Protein AF-A0A524DPJ7-F1 (afdb_monomer_lite)

Structure (mmCIF, N/CA/C/O backbone):
data_AF-A0A524DPJ7-F1
#
_entry.id   AF-A0A524DPJ7-F1
#
loop_
_atom_site.group_PDB
_atom_site.id
_atom_site.type_symbol
_atom_site.label_atom_id
_atom_site.label_alt_id
_atom_site.label_comp_id
_atom_site.label_asym_id
_atom_site.label_entity_id
_atom_site.label_seq_id
_atom_site.pdbx_PDB_ins_code
_atom_site.Cartn_x
_atom_site.Cartn_y
_atom_site.Cartn_z
_atom_site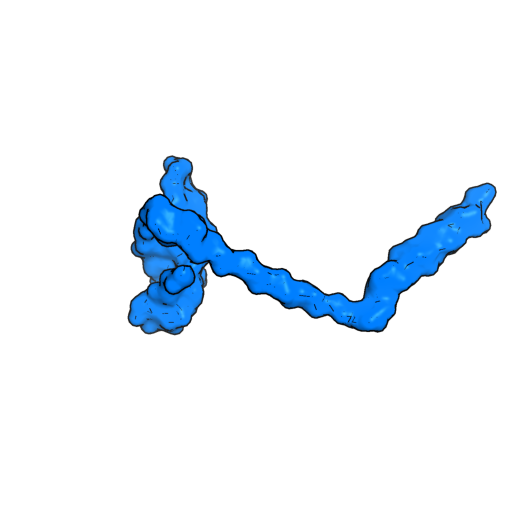.occupancy
_atom_site.B_iso_or_equiv
_atom_site.auth_seq_id
_atom_site.auth_comp_id
_atom_site.auth_asym_id
_atom_site.auth_atom_id
_atom_site.pdbx_PDB_model_num
ATOM 1 N N . MET A 1 1 ? -6.167 -7.756 0.951 1.00 73.62 1 MET A N 1
ATOM 2 C CA . MET A 1 1 ? -6.191 -6.404 0.343 1.00 73.62 1 MET A CA 1
ATOM 3 C C . MET A 1 1 ? -7.595 -5.861 0.486 1.00 73.62 1 MET A C 1
ATOM 5 O O . MET A 1 1 ? -8.526 -6.572 0.135 1.00 73.62 1 MET A O 1
ATOM 9 N N . GLU A 1 2 ? -7.727 -4.645 1.006 1.00 83.31 2 GLU A N 1
ATOM 10 C CA . GLU A 1 2 ? -9.012 -4.006 1.302 1.00 83.31 2 GLU A CA 1
ATOM 11 C C . GLU A 1 2 ? -9.272 -2.854 0.325 1.00 83.31 2 GLU A C 1
ATOM 13 O O . GLU A 1 2 ? -8.360 -2.094 -0.017 1.00 83.31 2 GLU A O 1
ATOM 18 N N . PHE A 1 3 ? -10.523 -2.715 -0.108 1.00 87.69 3 PHE A N 1
ATOM 19 C CA . PHE A 1 3 ? -10.960 -1.656 -1.015 1.00 87.69 3 PHE A CA 1
ATOM 20 C C . PHE A 1 3 ? -11.920 -0.700 -0.300 1.00 87.69 3 PHE A C 1
ATOM 22 O O . PHE A 1 3 ? -12.585 -1.052 0.676 1.00 87.69 3 PHE A O 1
ATOM 29 N N . CYS A 1 4 ? -11.961 0.539 -0.778 1.00 89.94 4 CYS A N 1
ATOM 30 C CA . CYS A 1 4 ? -12.882 1.562 -0.308 1.00 89.94 4 CYS A CA 1
ATOM 31 C C . CYS A 1 4 ? -14.302 1.248 -0.785 1.00 89.94 4 CYS A C 1
ATOM 33 O O . CYS A 1 4 ? -14.530 1.089 -1.986 1.00 89.94 4 CYS A O 1
ATOM 35 N N . ASP A 1 5 ? -15.263 1.247 0.139 1.00 88.81 5 ASP A N 1
ATOM 36 C CA . ASP A 1 5 ? -16.652 0.882 -0.159 1.00 88.81 5 ASP A CA 1
ATOM 37 C C . ASP A 1 5 ? -17.368 1.968 -0.981 1.00 88.81 5 ASP A C 1
ATOM 39 O O . ASP A 1 5 ? -18.358 1.700 -1.660 1.00 88.81 5 ASP A O 1
ATOM 43 N N . LYS A 1 6 ? -16.853 3.205 -0.958 1.00 90.06 6 LYS A N 1
ATOM 44 C CA . LYS A 1 6 ? -17.429 4.346 -1.687 1.00 90.06 6 LYS A CA 1
ATOM 45 C C . LYS A 1 6 ? -16.960 4.446 -3.132 1.00 90.06 6 LYS A C 1
ATOM 47 O O . LYS A 1 6 ? -17.757 4.736 -4.018 1.00 90.06 6 LYS A O 1
ATOM 52 N N . CYS A 1 7 ? -15.657 4.293 -3.358 1.00 91.00 7 CYS A N 1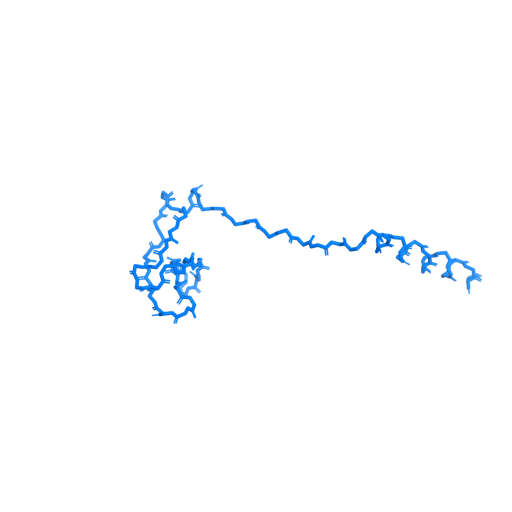
ATOM 53 C CA . CYS A 1 7 ? -15.036 4.605 -4.645 1.00 91.00 7 CYS A CA 1
ATOM 54 C C . CYS A 1 7 ? -14.255 3.443 -5.262 1.00 91.00 7 CYS A C 1
ATOM 56 O O . CYS A 1 7 ? -13.684 3.605 -6.338 1.00 91.00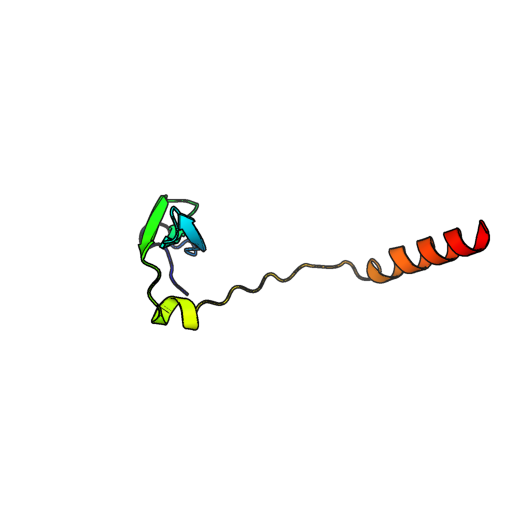 7 CYS A O 1
ATOM 58 N N . GLY A 1 8 ? -14.211 2.281 -4.602 1.00 87.94 8 GLY A N 1
ATOM 59 C CA . GLY A 1 8 ? -13.516 1.089 -5.093 1.00 87.94 8 GLY A CA 1
ATOM 60 C C . GLY A 1 8 ? -11.991 1.226 -5.151 1.00 87.94 8 GLY A C 1
ATOM 61 O O . GLY A 1 8 ? -11.313 0.328 -5.643 1.00 87.94 8 GLY A O 1
ATOM 62 N N . GLY A 1 9 ? -11.436 2.344 -4.673 1.00 87.00 9 GLY A N 1
ATOM 63 C CA . GLY A 1 9 ? -9.996 2.564 -4.603 1.00 87.00 9 GLY A CA 1
ATOM 64 C C . GLY A 1 9 ? -9.333 1.636 -3.588 1.00 87.00 9 GLY A C 1
ATOM 65 O O . GLY A 1 9 ? -9.955 1.234 -2.606 1.00 87.00 9 GLY A O 1
ATOM 66 N N . LEU A 1 10 ? -8.060 1.311 -3.809 1.00 88.38 10 LEU A N 1
ATOM 67 C CA . LEU A 1 10 ? -7.276 0.534 -2.852 1.00 88.38 10 LEU A CA 1
ATOM 68 C C . LEU A 1 10 ? -7.048 1.358 -1.577 1.00 88.38 10 LEU A C 1
ATOM 70 O O . LEU A 1 10 ? -6.644 2.522 -1.659 1.00 88.38 10 LEU A O 1
ATOM 74 N N . LEU A 1 11 ? -7.304 0.762 -0.413 1.00 90.06 11 LEU A N 1
ATOM 75 C CA . LEU A 1 11 ? -6.970 1.385 0.863 1.00 90.06 11 LEU A CA 1
ATOM 76 C C . LEU A 1 11 ? -5.486 1.176 1.170 1.00 90.06 11 LEU A C 1
ATOM 78 O O . LEU A 1 11 ? -4.981 0.059 1.068 1.00 90.06 11 LEU A O 1
ATOM 82 N N . MET A 1 12 ? -4.800 2.249 1.558 1.00 88.62 12 MET A N 1
ATOM 83 C CA . MET A 1 12 ? -3.362 2.248 1.819 1.00 88.62 12 MET A CA 1
ATOM 84 C C . MET A 1 12 ? -3.090 2.329 3.322 1.00 88.62 12 MET A C 1
ATOM 86 O O . MET A 1 12 ? -3.749 3.114 4.001 1.00 88.62 12 MET A O 1
ATOM 90 N N . PRO A 1 13 ? -2.132 1.559 3.859 1.00 88.88 13 PRO A N 1
ATOM 91 C CA . PRO A 1 13 ? -1.757 1.657 5.260 1.00 88.88 13 PRO A CA 1
ATOM 92 C C . PRO A 1 13 ? -1.081 3.000 5.535 1.00 88.88 13 PRO A C 1
ATOM 94 O O . PRO A 1 13 ? -0.147 3.389 4.837 1.00 88.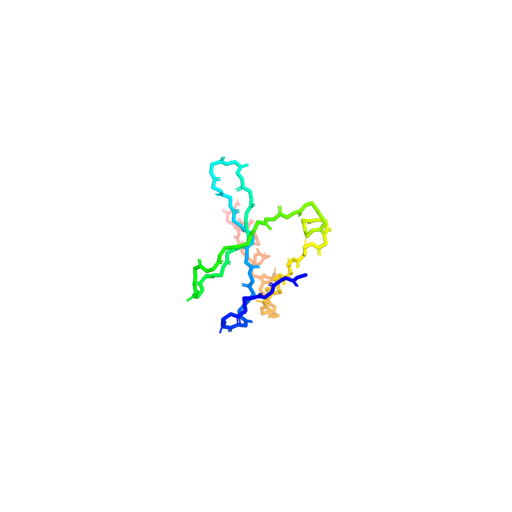88 13 PRO A O 1
ATOM 97 N N . GLU A 1 14 ? -1.545 3.672 6.577 1.00 88.00 14 GLU A N 1
ATOM 98 C CA . GLU A 1 14 ? -1.012 4.915 7.113 1.00 88.00 14 GLU A CA 1
ATOM 99 C C . GLU A 1 14 ? -0.859 4.813 8.631 1.00 88.00 14 GLU A C 1
ATOM 101 O O . GLU A 1 14 ? -1.518 4.008 9.301 1.00 88.00 14 GLU A O 1
ATOM 106 N N . SER A 1 15 ? 0.056 5.618 9.171 1.00 87.81 15 SER A N 1
ATOM 107 C CA . SER A 1 15 ? 0.353 5.657 10.602 1.00 87.81 15 SER A CA 1
ATOM 108 C C . SER A 1 15 ? 0.146 7.059 11.168 1.00 87.81 15 SER A C 1
ATOM 110 O O . SER A 1 15 ? 0.765 8.013 10.706 1.00 87.81 15 SER A O 1
ATOM 112 N N . GLU A 1 16 ? -0.655 7.180 12.224 1.00 87.00 16 GLU A N 1
ATOM 113 C CA . GLU A 1 16 ? -0.935 8.442 12.925 1.00 87.00 16 GLU A CA 1
ATOM 114 C C . GLU A 1 16 ? -0.901 8.158 14.424 1.00 87.00 16 GLU A C 1
ATOM 116 O O . GLU A 1 16 ? -1.568 7.246 14.918 1.00 87.00 16 GLU A O 1
ATOM 121 N N . ASN A 1 17 ? -0.085 8.912 15.163 1.00 83.25 17 ASN A N 1
ATOM 122 C CA . ASN A 1 17 ? 0.052 8.782 16.619 1.00 83.25 17 ASN A CA 1
ATOM 123 C C . ASN A 1 17 ? 0.340 7.342 17.109 1.00 83.25 17 ASN A C 1
ATOM 125 O O . ASN A 1 17 ? -0.132 6.934 18.170 1.00 83.25 17 ASN A O 1
ATOM 129 N N . GLY A 1 18 ? 1.096 6.559 16.330 1.00 82.50 18 GLY A N 1
AT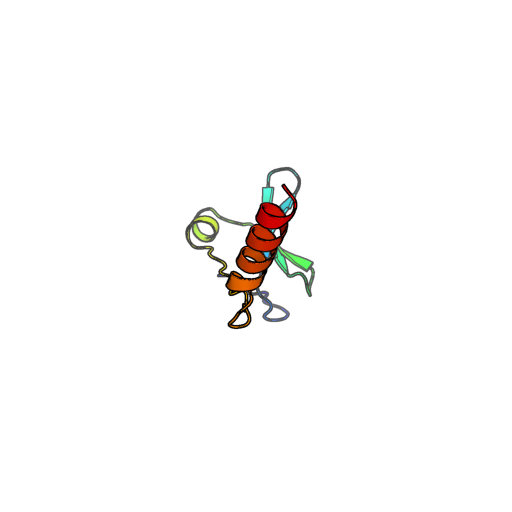OM 130 C CA . GLY A 1 18 ? 1.462 5.176 16.664 1.00 82.50 18 GLY A CA 1
ATOM 131 C C . GLY A 1 18 ? 0.369 4.132 16.412 1.00 82.50 18 GLY A C 1
ATOM 132 O O . GLY A 1 18 ? 0.554 2.971 16.768 1.00 82.50 18 GLY A O 1
ATOM 133 N N . LYS A 1 19 ? -0.757 4.518 15.798 1.00 84.94 19 LYS A N 1
ATOM 134 C CA . LYS A 1 19 ? -1.802 3.598 15.335 1.00 84.94 19 LYS A CA 1
ATOM 135 C C . LYS A 1 19 ? -1.753 3.469 13.820 1.00 84.94 19 LYS A C 1
ATOM 137 O O . LYS A 1 19 ? -1.541 4.462 13.128 1.00 84.94 19 LYS A O 1
ATOM 142 N N . TYR A 1 20 ? -1.995 2.257 13.333 1.00 86.94 20 TYR A N 1
ATOM 143 C CA . TYR A 1 20 ? -2.071 1.961 11.909 1.00 86.94 20 TYR A CA 1
ATOM 144 C C . TYR A 1 20 ? -3.528 1.878 11.450 1.00 86.94 20 TYR A C 1
ATOM 146 O O . TYR A 1 20 ? -4.375 1.268 12.109 1.00 86.94 20 TYR A O 1
ATOM 154 N N . PHE A 1 21 ? -3.820 2.491 10.312 1.00 90.69 21 PHE A N 1
ATOM 155 C CA . PHE A 1 21 ? -5.126 2.456 9.662 1.00 90.69 21 PHE A CA 1
ATOM 156 C C . PHE A 1 21 ? -4.950 2.346 8.156 1.00 90.69 21 PHE A C 1
ATOM 158 O O . PHE A 1 21 ? -3.915 2.679 7.600 1.00 90.69 21 PHE A O 1
ATOM 165 N N . LEU A 1 22 ? -5.983 1.849 7.502 1.00 89.75 22 LEU A N 1
ATOM 166 C CA . LEU A 1 22 ? -6.120 1.801 6.064 1.00 89.75 22 LEU A CA 1
ATOM 167 C C . LEU A 1 22 ? -6.920 3.020 5.615 1.00 89.75 22 LEU A C 1
ATOM 169 O O . LEU A 1 22 ? -8.074 3.170 6.007 1.00 89.75 22 LEU A O 1
ATOM 173 N N . GLU A 1 23 ? -6.315 3.883 4.808 1.00 91.88 23 GLU A N 1
ATOM 174 C CA . GLU A 1 23 ? -6.909 5.128 4.327 1.00 91.88 23 GLU A CA 1
ATOM 175 C C . GLU A 1 23 ? -7.105 5.116 2.808 1.00 91.88 23 GLU A C 1
ATOM 177 O O . GLU A 1 23 ? -6.229 4.712 2.035 1.00 91.88 23 GLU A O 1
ATOM 182 N N . CYS A 1 24 ? -8.269 5.588 2.359 1.00 92.38 24 CYS A N 1
ATOM 183 C CA . CYS A 1 24 ? -8.522 5.838 0.949 1.00 92.38 24 CYS A CA 1
ATOM 184 C C . CYS A 1 24 ? -8.043 7.236 0.569 1.00 92.38 24 CYS A C 1
ATOM 186 O O . CYS A 1 24 ? -8.673 8.222 0.934 1.00 92.38 24 CYS A O 1
ATOM 188 N N . ARG A 1 25 ? -7.019 7.336 -0.280 1.00 88.38 25 ARG A N 1
ATOM 189 C CA . ARG A 1 25 ? -6.487 8.635 -0.736 1.00 88.38 25 ARG A CA 1
ATOM 190 C C . ARG A 1 25 ? -7.432 9.457 -1.621 1.00 88.38 25 ARG A C 1
ATOM 192 O O . ARG A 1 25 ? -7.163 10.626 -1.862 1.00 88.38 25 ARG A O 1
ATOM 199 N N . ASN A 1 26 ? -8.504 8.854 -2.137 1.00 89.38 26 ASN A N 1
ATOM 200 C CA . ASN A 1 26 ? -9.485 9.559 -2.968 1.00 89.38 26 ASN A CA 1
ATOM 201 C C . ASN A 1 26 ? -10.687 10.073 -2.166 1.00 89.38 26 ASN A C 1
ATOM 203 O O . ASN A 1 26 ? -11.391 10.965 -2.632 1.00 89.38 26 ASN A O 1
ATOM 207 N N . CYS A 1 27 ? -10.986 9.429 -1.038 1.00 89.25 27 CYS A N 1
ATOM 208 C CA . CYS A 1 27 ? -12.301 9.476 -0.398 1.00 89.25 27 CYS A CA 1
ATOM 209 C C . CYS A 1 27 ? -12.205 9.691 1.126 1.00 89.25 27 CYS A C 1
ATOM 211 O O . CYS A 1 27 ? -13.243 9.758 1.788 1.00 89.25 27 CYS A O 1
ATOM 213 N N . ASP A 1 28 ? -10.979 9.735 1.666 1.00 86.69 28 ASP A N 1
ATOM 214 C CA . ASP A 1 28 ? -10.596 9.894 3.079 1.00 86.69 28 ASP A CA 1
ATOM 215 C C . ASP A 1 28 ? -11.265 8.896 4.043 1.00 86.69 28 ASP A C 1
ATOM 217 O O . ASP A 1 28 ? -11.340 9.096 5.255 1.00 86.69 28 ASP A O 1
ATOM 221 N N . GLU A 1 29 ? -11.780 7.786 3.508 1.00 88.62 29 GLU A N 1
ATOM 222 C CA . GLU A 1 29 ? -12.339 6.705 4.310 1.00 88.62 29 GLU A CA 1
ATOM 223 C C . GLU A 1 29 ? -11.217 5.979 5.055 1.00 88.62 29 GLU A C 1
ATOM 225 O O . GLU A 1 29 ? -10.236 5.564 4.436 1.00 88.62 29 GLU A O 1
ATOM 230 N N . ARG A 1 30 ? -11.383 5.805 6.372 1.00 89.56 30 ARG A N 1
ATOM 231 C CA . ARG A 1 30 ? -10.416 5.134 7.246 1.00 89.56 30 ARG A CA 1
ATOM 232 C C . ARG A 1 30 ? -11.010 3.864 7.845 1.00 89.56 30 ARG A C 1
ATOM 234 O O . ARG A 1 30 ? -12.090 3.902 8.433 1.00 89.56 30 ARG A O 1
ATOM 241 N N . LYS A 1 31 ? -10.271 2.759 7.753 1.00 87.69 31 LYS A N 1
ATOM 242 C CA . LYS A 1 31 ? -10.560 1.487 8.429 1.00 87.69 31 LYS A CA 1
ATOM 243 C C . LYS A 1 31 ? -9.396 1.135 9.367 1.00 87.69 31 LYS A C 1
ATOM 245 O O . LYS A 1 31 ? -8.246 1.377 9.009 1.00 87.69 31 LYS A O 1
ATOM 250 N N . PRO A 1 32 ? -9.638 0.605 10.576 1.00 87.12 32 PRO A N 1
ATOM 251 C CA . PRO A 1 32 ? -8.552 0.174 11.453 1.00 87.12 32 PRO A CA 1
ATOM 252 C C . PRO A 1 32 ? -7.769 -0.977 10.808 1.00 87.12 32 PRO A C 1
ATOM 254 O O . PRO A 1 32 ? -8.367 -1.891 10.243 1.00 87.12 32 PRO A O 1
ATOM 257 N N . LEU A 1 33 ? -6.437 -0.940 10.901 1.00 85.44 33 LEU A N 1
ATOM 258 C CA . LEU A 1 33 ? -5.600 -2.058 10.472 1.00 85.44 33 LEU A CA 1
ATOM 259 C C . LEU A 1 33 ? -5.580 -3.104 11.598 1.00 85.44 33 LEU A C 1
ATOM 261 O O . LEU A 1 33 ? -4.990 -2.865 12.651 1.00 85.44 33 LEU A O 1
ATOM 265 N N . THR A 1 34 ? -6.258 -4.236 11.408 1.00 84.44 34 THR A N 1
ATOM 266 C CA . THR A 1 34 ? -6.191 -5.383 12.332 1.00 84.44 34 THR A CA 1
ATOM 267 C C . THR A 1 34 ? -4.955 -6.239 12.041 1.00 84.44 34 THR A C 1
ATOM 269 O O . THR A 1 34 ? -4.414 -6.177 10.938 1.00 84.44 34 THR A O 1
ATOM 272 N N . GLU A 1 35 ? -4.510 -7.057 13.003 1.00 81.62 35 GLU A N 1
ATOM 273 C CA . GLU A 1 35 ? -3.355 -7.959 12.813 1.00 81.62 35 GLU A CA 1
ATOM 274 C C . GLU A 1 35 ? -3.550 -8.917 11.627 1.00 81.62 35 GLU A C 1
ATOM 276 O O . GLU A 1 35 ? -2.660 -9.041 10.794 1.00 81.62 35 GLU A O 1
ATOM 281 N N . GLU A 1 36 ? -4.744 -9.496 11.460 1.00 81.50 36 GLU A N 1
ATOM 282 C CA . GLU A 1 36 ? -5.057 -10.370 10.315 1.00 81.50 36 GLU A CA 1
ATOM 283 C C . GLU A 1 36 ? -4.892 -9.664 8.956 1.00 81.50 36 GLU A C 1
ATOM 285 O O . GLU A 1 36 ? -4.431 -10.252 7.970 1.00 81.50 36 GLU A O 1
ATOM 290 N N . ILE A 1 37 ? -5.269 -8.384 8.887 1.00 79.19 37 ILE A N 1
ATOM 291 C CA . ILE A 1 37 ? -5.110 -7.585 7.672 1.00 79.19 37 ILE A CA 1
ATOM 292 C C . ILE A 1 37 ? -3.639 -7.220 7.486 1.00 79.19 37 ILE A C 1
ATOM 294 O O . ILE A 1 37 ? -3.148 -7.298 6.365 1.00 79.19 37 ILE A O 1
ATOM 298 N N . ALA A 1 38 ? -2.927 -6.864 8.558 1.00 80.19 38 ALA A N 1
ATOM 299 C CA . ALA A 1 38 ? -1.504 -6.545 8.506 1.00 80.19 38 ALA A CA 1
ATOM 300 C C . ALA A 1 38 ? -0.667 -7.727 7.986 1.00 80.19 38 ALA A C 1
ATOM 302 O O . ALA A 1 38 ? 0.143 -7.537 7.080 1.00 80.19 38 ALA A O 1
ATOM 303 N N . ASP A 1 39 ? -0.924 -8.941 8.477 1.00 83.31 39 ASP A N 1
ATOM 304 C CA . ASP A 1 39 ? -0.193 -10.155 8.088 1.00 83.31 39 ASP A CA 1
ATOM 305 C C . ASP A 1 39 ? -0.429 -10.555 6.623 1.00 83.31 39 ASP A C 1
ATOM 307 O O . ASP A 1 39 ? 0.438 -11.146 5.976 1.00 83.31 39 ASP A O 1
ATOM 311 N N . SER A 1 40 ? -1.602 -10.228 6.076 1.00 81.94 40 SER A N 1
ATOM 312 C CA . SER A 1 40 ? -1.983 -10.566 4.698 1.00 81.94 40 SER A CA 1
ATOM 313 C C . SER A 1 40 ? -1.786 -9.418 3.701 1.00 81.94 40 SER A C 1
ATOM 315 O O . SER A 1 40 ? -1.957 -9.606 2.488 1.00 81.94 40 SER A O 1
ATOM 317 N N . TYR A 1 41 ? -1.430 -8.218 4.170 1.00 79.81 41 TYR A N 1
ATOM 318 C CA . TYR A 1 41 ? -1.266 -7.054 3.311 1.00 79.81 41 TYR A CA 1
ATOM 319 C C . TYR A 1 41 ? 0.080 -7.097 2.581 1.00 79.81 41 TYR A C 1
ATOM 321 O O . TYR A 1 41 ? 1.150 -7.045 3.181 1.00 79.81 41 TYR A O 1
ATOM 329 N N . SER A 1 42 ? 0.035 -7.117 1.248 1.00 80.38 42 SER A N 1
ATOM 330 C CA . SER A 1 42 ? 1.217 -6.951 0.402 1.00 80.38 42 SER A CA 1
ATOM 331 C C . SER A 1 42 ? 0.915 -6.004 -0.754 1.00 80.38 42 SER A C 1
ATOM 333 O O . SER A 1 42 ? -0.148 -6.063 -1.371 1.00 80.38 42 SER A O 1
ATOM 335 N N . SER A 1 43 ? 1.863 -5.114 -1.051 1.00 78.69 43 SER A N 1
ATOM 336 C CA . SER A 1 43 ? 1.816 -4.236 -2.219 1.00 78.69 43 SER A CA 1
ATOM 337 C C . SER A 1 43 ? 3.116 -4.360 -3.000 1.00 78.69 43 SER A C 1
ATOM 339 O O . SER A 1 43 ? 4.197 -4.169 -2.442 1.00 78.69 43 SER A O 1
ATOM 341 N N . THR A 1 44 ? 3.024 -4.650 -4.294 1.00 81.19 44 THR A N 1
ATOM 342 C CA . THR A 1 44 ? 4.187 -4.751 -5.179 1.00 81.19 44 THR A CA 1
ATOM 343 C C . THR A 1 44 ? 4.104 -3.670 -6.245 1.00 81.19 44 THR A C 1
ATOM 345 O O . THR A 1 44 ? 3.157 -3.637 -7.028 1.00 81.19 44 THR A O 1
ATOM 348 N N . LEU A 1 45 ? 5.112 -2.798 -6.301 1.00 82.56 45 LEU A N 1
ATOM 349 C CA . LEU A 1 45 ? 5.274 -1.837 -7.387 1.00 82.56 45 LEU A CA 1
ATOM 350 C C . LEU A 1 45 ? 6.239 -2.415 -8.423 1.00 82.56 45 LEU A C 1
ATOM 352 O O . LEU A 1 45 ? 7.399 -2.685 -8.118 1.00 82.56 45 LEU A O 1
ATOM 356 N N . LYS A 1 46 ? 5.776 -2.577 -9.664 1.00 83.88 46 LYS A N 1
ATOM 357 C CA . LYS A 1 46 ? 6.651 -2.929 -10.785 1.00 83.88 46 LYS A CA 1
ATOM 358 C C . LYS A 1 46 ? 7.169 -1.649 -11.437 1.00 83.88 46 LYS A C 1
ATOM 360 O O . LYS A 1 46 ? 6.414 -0.951 -12.105 1.00 83.88 46 LYS A O 1
ATOM 365 N N . ILE A 1 47 ? 8.453 -1.357 -11.253 1.00 82.81 47 ILE A N 1
ATOM 366 C CA . ILE A 1 47 ? 9.121 -0.228 -11.912 1.00 82.81 47 ILE A CA 1
ATOM 367 C C . ILE A 1 47 ? 9.557 -0.681 -13.308 1.00 82.81 47 ILE A C 1
ATOM 369 O O . ILE A 1 47 ? 10.289 -1.665 -13.445 1.00 82.81 47 ILE A O 1
ATOM 373 N N . SER A 1 48 ? 9.089 0.006 -14.351 1.00 81.06 48 SER A N 1
ATOM 374 C CA . SER A 1 48 ? 9.557 -0.248 -15.713 1.00 81.06 48 SER A CA 1
ATOM 375 C C . SER A 1 48 ? 10.945 0.356 -15.901 1.00 81.06 48 SER A C 1
ATOM 377 O O . SER A 1 48 ? 11.109 1.565 -15.756 1.00 81.06 48 SER A O 1
ATOM 379 N N . HIS A 1 49 ? 11.914 -0.467 -16.283 1.00 78.25 49 HIS A N 1
ATOM 380 C CA . HIS A 1 49 ? 13.209 0.001 -16.769 1.00 78.25 49 HIS A CA 1
ATOM 381 C C . HIS A 1 49 ? 13.236 -0.126 -18.290 1.00 78.25 49 HIS A C 1
ATOM 383 O O . HIS A 1 49 ? 12.761 -1.131 -18.831 1.00 78.25 49 HIS A O 1
ATOM 389 N N . HIS A 1 50 ? 13.772 0.876 -18.990 1.00 80.00 50 HIS A N 1
ATOM 390 C CA . HIS A 1 50 ? 14.038 0.715 -20.413 1.00 80.00 50 HIS A CA 1
ATOM 391 C C . HIS A 1 50 ? 15.246 -0.210 -20.584 1.00 80.00 50 HIS A C 1
ATOM 393 O O . HIS A 1 50 ? 16.249 -0.076 -19.880 1.00 80.00 50 HIS A O 1
ATOM 399 N N . ILE A 1 51 ? 15.155 -1.147 -21.534 1.00 75.25 51 ILE A N 1
ATOM 400 C CA . ILE A 1 51 ? 16.291 -1.989 -21.933 1.00 75.25 51 ILE A CA 1
ATOM 401 C C . ILE A 1 51 ? 17.453 -1.052 -22.274 1.00 75.25 51 ILE A C 1
ATOM 403 O O . ILE A 1 51 ? 17.304 -0.188 -23.139 1.00 75.25 51 ILE A O 1
ATOM 407 N N . GLY A 1 52 ? 18.586 -1.186 -21.583 1.00 68.56 52 GLY A N 1
ATOM 408 C CA . GLY A 1 52 ? 19.722 -0.278 -21.761 1.00 68.56 52 GLY A CA 1
ATOM 409 C C . GLY A 1 52 ? 20.055 0.605 -20.554 1.00 68.56 52 GLY A C 1
ATOM 410 O O . GLY A 1 52 ? 21.204 1.029 -20.428 1.00 68.56 52 GLY A O 1
ATOM 411 N N . ASP A 1 53 ? 19.099 0.880 -19.658 1.00 74.56 53 ASP A N 1
ATOM 412 C CA . ASP A 1 53 ? 19.316 1.790 -18.517 1.00 74.56 53 ASP A CA 1
ATOM 413 C C . ASP A 1 53 ? 20.383 1.267 -17.542 1.00 74.56 53 ASP A C 1
ATOM 415 O O . ASP A 1 53 ? 21.184 2.039 -17.017 1.00 74.56 53 ASP A O 1
ATOM 419 N N . GLU A 1 54 ? 20.475 -0.052 -17.390 1.00 67.50 54 GLU A N 1
ATOM 420 C CA . GLU A 1 54 ? 21.511 -0.740 -16.609 1.00 67.50 54 GLU A CA 1
ATOM 421 C C . GLU A 1 54 ? 22.943 -0.496 -17.122 1.00 67.50 54 GLU A C 1
ATOM 423 O O . GLU A 1 54 ? 23.895 -0.498 -16.339 1.00 67.50 54 GLU A O 1
ATOM 428 N N . TYR A 1 55 ? 23.110 -0.196 -18.414 1.00 69.88 55 TYR A N 1
ATOM 429 C CA . TYR A 1 55 ? 24.420 0.045 -19.026 1.00 69.88 55 TYR A CA 1
ATOM 430 C C . TYR A 1 55 ? 24.858 1.513 -18.965 1.00 69.88 55 TYR A C 1
ATOM 432 O O . TYR A 1 55 ? 26.047 1.795 -19.131 1.00 69.88 55 TYR A O 1
ATOM 440 N N . LYS A 1 56 ? 23.948 2.462 -18.687 1.00 70.94 56 LYS A N 1
ATOM 441 C CA . LYS A 1 56 ? 24.296 3.893 -18.568 1.00 70.94 56 LYS A CA 1
ATOM 442 C C . LYS A 1 56 ? 25.323 4.118 -17.457 1.00 70.94 56 LYS A C 1
ATOM 444 O O . LYS A 1 56 ? 26.347 4.760 -17.689 1.00 70.94 56 LYS A O 1
ATOM 449 N N . ASN A 1 57 ? 25.108 3.478 -16.309 1.00 71.25 57 ASN A N 1
ATOM 450 C CA . ASN A 1 57 ? 26.032 3.521 -15.175 1.00 71.25 57 ASN A CA 1
ATOM 451 C C . ASN A 1 57 ? 27.394 2.895 -15.517 1.00 71.25 57 ASN A C 1
ATOM 453 O O . ASN A 1 57 ? 28.435 3.423 -15.129 1.00 71.25 57 ASN A O 1
ATOM 457 N N . ALA A 1 58 ? 27.415 1.797 -16.282 1.00 75.81 58 ALA A N 1
ATOM 458 C CA . ALA A 1 58 ? 28.661 1.144 -16.691 1.00 75.81 58 ALA A CA 1
ATOM 459 C C . ALA A 1 58 ? 29.512 2.049 -17.601 1.00 75.81 58 ALA A C 1
ATOM 461 O O . ALA A 1 58 ? 30.722 2.173 -17.403 1.00 75.81 58 ALA A O 1
ATOM 462 N N . ILE A 1 59 ? 28.873 2.743 -18.549 1.00 78.31 59 ILE A N 1
ATOM 463 C CA . ILE A 1 59 ? 29.541 3.692 -19.451 1.00 78.31 59 ILE A CA 1
ATOM 464 C C . ILE A 1 59 ? 30.099 4.893 -18.673 1.00 78.31 59 ILE A C 1
ATOM 466 O O . ILE A 1 59 ? 31.208 5.353 -18.957 1.00 78.31 59 ILE A O 1
ATOM 470 N N . GLU A 1 60 ? 29.359 5.420 -17.695 1.00 76.38 60 GLU A N 1
ATOM 471 C CA . GLU A 1 60 ? 29.851 6.505 -16.839 1.00 76.38 60 GLU A CA 1
ATOM 472 C C . GLU A 1 60 ? 31.056 6.073 -15.999 1.00 76.38 60 GLU A C 1
ATOM 474 O O . GLU A 1 60 ? 32.064 6.782 -15.970 1.00 76.38 60 GLU A O 1
ATOM 479 N N . MET A 1 61 ? 31.017 4.878 -15.410 1.00 72.81 61 MET A N 1
ATOM 480 C CA . MET A 1 61 ? 32.126 4.328 -14.623 1.00 72.81 61 MET A CA 1
ATOM 481 C C . MET A 1 61 ? 33.401 4.134 -15.457 1.00 72.81 61 MET A C 1
ATOM 483 O O . MET A 1 61 ? 34.502 4.424 -14.983 1.00 72.81 61 MET A O 1
ATOM 487 N N . GLU A 1 62 ? 33.293 3.705 -16.718 1.00 81.19 62 GLU A N 1
ATOM 488 C CA . GLU A 1 62 ? 34.453 3.644 -17.619 1.00 81.19 62 GLU A CA 1
ATOM 489 C C . GLU A 1 62 ? 35.026 5.026 -17.953 1.00 81.19 62 GLU A C 1
ATOM 491 O O . GLU A 1 62 ? 36.247 5.195 -18.017 1.00 81.19 62 GLU A O 1
ATOM 496 N N . LYS A 1 63 ? 34.168 6.033 -18.152 1.00 81.44 63 LYS A N 1
ATOM 497 C CA . LYS A 1 63 ? 34.611 7.414 -18.398 1.00 81.44 63 LYS A CA 1
ATOM 498 C C . LYS A 1 63 ? 35.355 7.997 -17.198 1.00 81.44 63 LYS A C 1
ATOM 500 O O . LYS A 1 63 ? 36.296 8.759 -17.397 1.00 81.44 63 LYS A O 1
ATOM 505 N N . TRP A 1 64 ? 34.961 7.638 -15.977 1.00 75.25 64 TRP A N 1
ATOM 506 C CA . TRP A 1 64 ? 35.659 8.039 -14.753 1.00 75.25 64 TRP A CA 1
ATOM 507 C C . TRP A 1 64 ? 37.044 7.401 -14.645 1.00 75.25 64 TRP A C 1
ATOM 509 O O . TRP A 1 64 ? 38.009 8.106 -14.366 1.00 75.25 64 TRP A O 1
ATOM 519 N N . LYS A 1 65 ? 37.173 6.104 -14.955 1.00 73.81 65 LYS A N 1
ATOM 520 C CA . LYS A 1 65 ? 38.473 5.408 -14.964 1.00 73.81 65 LYS A CA 1
ATOM 521 C C . LYS A 1 65 ? 39.478 6.017 -15.941 1.00 73.81 65 LYS A C 1
ATOM 523 O O . LYS A 1 65 ? 40.664 5.988 -15.666 1.00 73.81 65 LYS A O 1
ATOM 528 N N . LYS A 1 66 ? 39.011 6.559 -17.071 1.00 72.88 66 LYS A N 1
ATOM 529 C CA . LYS A 1 66 ? 39.862 7.215 -18.083 1.00 72.88 66 LYS A CA 1
ATOM 530 C C . LYS A 1 66 ? 40.301 8.637 -17.708 1.00 72.88 66 LYS A C 1
ATOM 532 O O . LYS A 1 66 ? 41.113 9.212 -18.422 1.00 72.88 66 LYS A O 1
ATOM 537 N N . LYS A 1 67 ? 39.713 9.231 -16.664 1.00 68.81 67 LYS A N 1
ATOM 538 C CA . LYS A 1 67 ? 40.040 10.584 -16.179 1.00 68.81 67 LYS A CA 1
ATOM 539 C C . LYS A 1 67 ? 41.028 10.592 -15.003 1.00 68.81 67 LYS A C 1
ATOM 541 O O . LYS A 1 67 ? 41.426 11.679 -14.592 1.00 68.81 67 LYS A O 1
ATOM 546 N N . ILE A 1 68 ? 41.373 9.420 -14.469 1.00 55.00 68 ILE A N 1
ATOM 547 C CA . ILE A 1 68 ? 42.442 9.190 -13.483 1.00 55.00 68 ILE A CA 1
ATOM 548 C C . ILE A 1 68 ? 43.680 8.723 -14.245 1.00 55.00 68 ILE A C 1
ATOM 550 O O . ILE A 1 68 ? 44.782 9.184 -13.885 1.00 55.00 68 ILE A O 1
#

Secondary structure (DSSP, 8-state):
--B-TTT-PBPEEEEETTEEEEE-TTT--EEE--HHHHHH------PPPPTTHHHHHHHHHHHHHTT-

Radius of gyration: 20.9 Å; chains: 1; bounding box: 60×21×39 Å

pLDDT: mean 82.1, std 7.31, range [55.0, 92.38]

Sequence (68 aa):
MEFCDKCGGLLMPESENGKYFLECRNCDERKPLTEEIADSYSSTLKISHHIGDEYKNAIEMEKWKK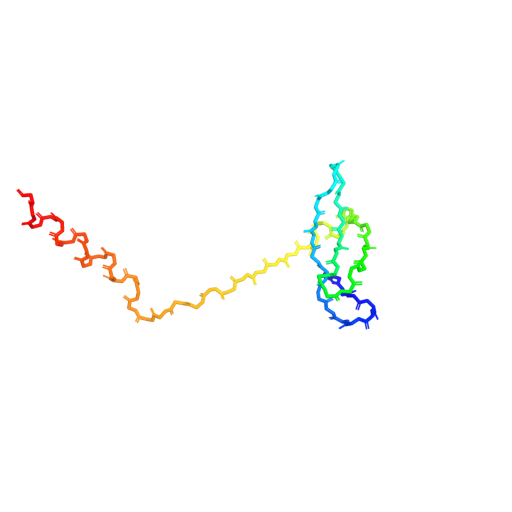KI

Foldseek 3Di:
DDADPPPRHFFDWDDDPRFIWTADPVPRDIGGCDPVNVVVDDDDDDDDDDVCPVCVVVVVVVVVVVVD